Protein AF-A0A7X6UQA3-F1 (afdb_monomer_lite)

Radius of gyration: 13.53 Å; chains: 1; bounding box: 36×27×36 Å

Structure (mmCIF, N/CA/C/O backbone):
data_AF-A0A7X6UQA3-F1
#
_entry.id   AF-A0A7X6UQA3-F1
#
loop_
_atom_site.group_PDB
_atom_site.id
_atom_site.type_symbol
_atom_site.label_atom_id
_atom_site.label_alt_id
_atom_site.label_comp_id
_atom_site.label_asym_id
_atom_site.label_entity_id
_atom_site.label_seq_id
_atom_site.pdbx_PDB_ins_code
_atom_site.Cartn_x
_atom_site.Cartn_y
_atom_site.Cartn_z
_atom_site.occupancy
_atom_site.B_iso_or_equiv
_atom_site.auth_seq_id
_atom_site.auth_comp_id
_atom_site.auth_asym_id
_atom_site.auth_atom_id
_atom_site.pdbx_PDB_model_num
ATOM 1 N N . MET A 1 1 ? -23.527 10.364 -9.878 1.00 31.23 1 MET A N 1
ATOM 2 C CA . MET A 1 1 ? -23.247 11.058 -8.604 1.00 31.23 1 MET A CA 1
ATOM 3 C C . MET A 1 1 ? -21.832 10.685 -8.198 1.00 31.23 1 MET A C 1
ATOM 5 O O . MET A 1 1 ? -21.589 9.523 -7.915 1.00 31.23 1 MET A O 1
ATOM 9 N N . ALA A 1 2 ? -20.885 11.617 -8.313 1.00 31.42 2 ALA A N 1
ATOM 10 C CA . ALA A 1 2 ? -19.504 11.403 -7.888 1.00 31.42 2 ALA A CA 1
ATOM 11 C C . ALA A 1 2 ? -19.447 11.560 -6.363 1.00 31.42 2 ALA A C 1
ATOM 13 O O . ALA A 1 2 ? -19.849 12.603 -5.845 1.00 31.42 2 ALA A O 1
ATOM 14 N N . ASN A 1 3 ? -19.012 10.518 -5.652 1.00 31.47 3 ASN A N 1
ATOM 15 C CA . ASN A 1 3 ? -18.842 10.553 -4.202 1.00 31.47 3 ASN A CA 1
ATOM 16 C C . ASN A 1 3 ? -17.743 11.562 -3.842 1.00 31.47 3 ASN A C 1
ATOM 18 O O . ASN A 1 3 ? -16.555 11.259 -3.915 1.00 31.47 3 ASN A O 1
ATOM 22 N N . LYS A 1 4 ? -18.158 12.775 -3.463 1.00 35.09 4 LYS A N 1
ATOM 23 C CA . LYS A 1 4 ? -17.328 13.730 -2.724 1.00 35.09 4 LYS A CA 1
ATOM 24 C C . LYS A 1 4 ? -16.967 13.092 -1.373 1.00 35.09 4 LYS A C 1
ATOM 26 O O . LYS A 1 4 ? -17.866 12.627 -0.681 1.00 35.09 4 LYS A O 1
ATOM 31 N N . ASN A 1 5 ? -15.679 13.098 -1.026 1.00 38.44 5 ASN A N 1
ATOM 32 C CA . ASN A 1 5 ? -15.075 12.666 0.251 1.00 38.44 5 ASN A CA 1
ATOM 33 C C . ASN A 1 5 ? -14.627 11.200 0.381 1.00 38.44 5 ASN A C 1
ATOM 35 O O . ASN A 1 5 ? -14.473 10.699 1.493 1.00 38.44 5 ASN A O 1
ATOM 39 N N . ALA A 1 6 ? -14.310 10.510 -0.715 1.00 39.41 6 ALA A N 1
ATOM 40 C CA . ALA A 1 6 ? -13.295 9.465 -0.603 1.00 39.41 6 ALA A CA 1
ATOM 41 C C . ALA A 1 6 ? -11.934 10.161 -0.672 1.00 39.41 6 ALA A C 1
ATOM 43 O O . ALA A 1 6 ? -11.419 10.349 -1.768 1.00 39.41 6 ALA A O 1
ATOM 44 N N . GLU A 1 7 ? -11.395 10.595 0.474 1.00 45.22 7 GLU A N 1
ATOM 45 C CA . GLU A 1 7 ? -10.000 11.042 0.541 1.00 45.22 7 GLU A CA 1
ATOM 46 C C . GLU A 1 7 ? -9.137 9.951 -0.101 1.00 45.22 7 GLU A C 1
ATOM 48 O O . GLU A 1 7 ? -9.161 8.776 0.307 1.00 45.22 7 GLU A O 1
ATOM 53 N N . LEU A 1 8 ? -8.556 10.348 -1.232 1.00 48.53 8 LEU A N 1
ATOM 54 C CA . LEU A 1 8 ? -7.555 9.648 -2.018 1.00 48.53 8 LEU A CA 1
ATOM 55 C C . LEU A 1 8 ? -6.275 9.559 -1.156 1.00 48.53 8 LEU A C 1
ATOM 57 O O . LEU A 1 8 ? -6.230 10.149 -0.077 1.00 48.53 8 LEU A O 1
ATOM 61 N N . PRO A 1 9 ? -5.237 8.808 -1.548 1.00 52.94 9 PRO A N 1
ATOM 62 C CA . PRO A 1 9 ? -3.973 8.924 -0.840 1.00 52.94 9 PRO A CA 1
ATOM 63 C C . PRO A 1 9 ? -3.461 10.342 -1.106 1.00 52.94 9 PRO A C 1
ATOM 65 O O . PRO A 1 9 ? -3.298 10.734 -2.262 1.00 52.94 9 PRO A O 1
ATOM 68 N N . ASP A 1 10 ? -3.254 11.132 -0.055 1.00 55.47 10 ASP A N 1
ATOM 69 C CA . ASP A 1 10 ? -2.907 12.547 -0.221 1.00 55.47 10 ASP A CA 1
ATOM 70 C C . ASP A 1 10 ? -1.534 12.739 -0.871 1.00 55.47 10 ASP A C 1
ATOM 72 O O . ASP A 1 10 ? -1.206 13.834 -1.341 1.00 55.47 10 ASP A O 1
ATOM 76 N N . ARG A 1 11 ? -0.694 11.692 -0.887 1.00 58.28 11 ARG A N 1
ATOM 77 C CA . ARG A 1 11 ? 0.648 11.800 -1.443 1.00 58.28 11 ARG A CA 1
ATOM 78 C C . ARG A 1 11 ? 1.293 10.462 -1.788 1.00 58.28 11 ARG A C 1
ATOM 80 O O . ARG A 1 11 ? 1.383 9.556 -0.963 1.00 58.28 11 ARG A O 1
ATOM 87 N N . LEU A 1 12 ? 1.856 10.416 -2.990 1.00 59.28 12 LEU A N 1
ATOM 88 C CA . LEU A 1 12 ? 2.830 9.423 -3.419 1.00 59.28 12 LEU A CA 1
ATOM 89 C C . LEU A 1 12 ? 4.182 10.138 -3.544 1.00 59.28 12 LEU A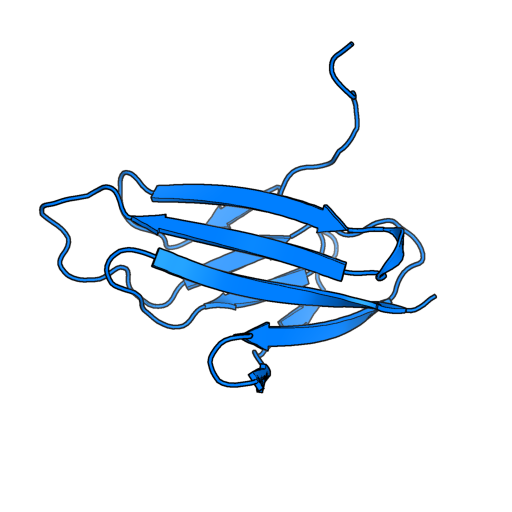 C 1
ATOM 91 O O . LEU A 1 12 ? 4.275 11.173 -4.204 1.00 59.28 12 LEU A O 1
ATOM 95 N N . THR A 1 13 ? 5.214 9.656 -2.851 1.00 57.16 13 THR A N 1
ATOM 96 C CA . THR A 1 13 ? 6.556 10.265 -2.874 1.00 57.16 13 THR A CA 1
ATOM 97 C C . THR A 1 13 ? 7.614 9.227 -3.222 1.00 57.16 13 THR A C 1
ATOM 99 O O . THR A 1 13 ? 7.515 8.082 -2.790 1.00 57.16 13 THR A O 1
ATOM 102 N N . ASN A 1 14 ? 8.652 9.638 -3.959 1.00 52.16 14 ASN A N 1
ATOM 103 C CA . ASN A 1 14 ? 9.730 8.763 -4.446 1.00 52.16 14 ASN A CA 1
ATOM 104 C C . ASN A 1 14 ? 9.257 7.645 -5.392 1.00 52.16 14 ASN A C 1
ATOM 106 O O . ASN A 1 14 ? 9.746 6.523 -5.326 1.00 52.16 14 ASN A O 1
ATOM 110 N N . VAL A 1 15 ? 8.329 7.973 -6.283 1.00 54.41 15 VAL A N 1
ATOM 111 C CA . VAL A 1 15 ? 8.006 7.190 -7.485 1.00 54.41 15 VAL A CA 1
ATOM 112 C C . VAL A 1 15 ? 8.434 8.008 -8.703 1.00 54.41 15 VAL A C 1
ATOM 114 O O . VAL A 1 15 ? 8.445 9.242 -8.643 1.00 54.41 15 VAL A O 1
ATOM 117 N N . SER A 1 16 ? 8.902 7.346 -9.750 1.00 48.66 16 SER A N 1
ATOM 118 C CA . SER A 1 16 ? 9.548 7.961 -10.903 1.00 48.66 16 SER A CA 1
ATOM 119 C C . SER A 1 16 ? 8.727 7.758 -12.181 1.00 48.66 16 SER A C 1
ATOM 121 O O . SER A 1 16 ? 8.886 6.736 -12.837 1.00 48.66 16 SER A O 1
ATOM 123 N N . GLY A 1 17 ? 7.970 8.772 -12.612 1.00 61.50 17 GLY A N 1
ATOM 124 C CA . GLY A 1 17 ? 7.429 8.835 -13.977 1.00 61.50 17 GLY A CA 1
ATOM 125 C C . GLY A 1 17 ? 5.901 8.773 -14.096 1.00 61.50 17 GLY A C 1
ATOM 126 O O . GLY A 1 17 ? 5.189 9.534 -13.438 1.00 61.50 17 GLY A O 1
ATOM 127 N N . GLU A 1 18 ? 5.428 7.956 -15.048 1.00 65.88 18 GLU A N 1
ATOM 128 C CA . GLU A 1 18 ? 4.016 7.732 -15.401 1.00 65.88 18 GLU A CA 1
ATOM 129 C C . GLU A 1 18 ? 3.430 6.553 -14.602 1.00 65.88 18 GLU A C 1
ATOM 131 O O . GLU A 1 18 ? 3.074 5.511 -15.156 1.00 65.88 18 GLU A O 1
ATOM 136 N N . GLU A 1 19 ? 3.350 6.683 -13.278 1.00 68.62 19 GLU A N 1
ATOM 137 C CA . GLU A 1 19 ? 2.697 5.675 -12.441 1.00 68.62 19 GLU A CA 1
ATOM 138 C C . GLU A 1 19 ? 1.236 6.013 -12.134 1.00 68.62 19 GLU A C 1
ATOM 140 O O . GLU A 1 19 ? 0.871 7.156 -11.845 1.00 68.62 19 GLU A O 1
ATOM 145 N N . GLU A 1 20 ? 0.387 4.985 -12.138 1.00 74.50 20 GLU A N 1
ATOM 146 C CA . GLU A 1 20 ? -0.993 5.076 -11.674 1.00 74.50 20 GLU A CA 1
ATOM 147 C C . GLU A 1 20 ? -1.158 4.350 -10.343 1.00 74.50 20 GLU A C 1
ATOM 149 O O . GLU A 1 20 ? -0.784 3.189 -10.166 1.00 74.50 20 GLU A O 1
ATOM 154 N N . LEU A 1 21 ? -1.788 5.054 -9.408 1.00 73.56 21 LEU A N 1
ATOM 155 C CA . LEU A 1 21 ? -2.164 4.540 -8.105 1.00 73.56 21 LEU A CA 1
ATOM 156 C C . LEU A 1 21 ? -3.686 4.452 -8.032 1.00 73.56 21 LEU A C 1
ATOM 158 O O . LEU A 1 21 ? -4.375 5.471 -7.970 1.00 73.56 21 LEU A O 1
ATOM 162 N N . THR A 1 22 ? -4.214 3.232 -7.990 1.00 79.06 22 THR A N 1
ATOM 163 C CA . THR A 1 22 ? -5.652 3.001 -7.831 1.00 79.06 22 THR A CA 1
ATOM 164 C C . THR A 1 22 ? -5.959 2.499 -6.426 1.00 79.06 22 THR A C 1
ATOM 166 O O . THR A 1 22 ? -5.484 1.444 -6.006 1.00 79.06 22 THR A O 1
ATOM 169 N N . LEU A 1 23 ? -6.815 3.227 -5.705 1.00 77.06 23 LEU A N 1
ATOM 170 C CA . LEU A 1 23 ? -7.337 2.803 -4.408 1.00 77.06 23 LEU A CA 1
ATOM 171 C C . LEU A 1 23 ? -8.727 2.189 -4.540 1.00 77.06 23 LEU A C 1
ATOM 173 O O . LEU A 1 23 ? -9.663 2.821 -5.032 1.00 77.06 23 LEU A O 1
ATOM 177 N N . ARG A 1 24 ? -8.900 0.992 -3.983 1.00 84.50 24 ARG A N 1
ATOM 178 C CA . ARG A 1 24 ? -10.197 0.325 -3.875 1.00 84.50 24 ARG A CA 1
ATOM 179 C C . ARG A 1 24 ? -10.537 0.057 -2.418 1.00 84.50 24 ARG A C 1
ATOM 181 O O . ARG A 1 24 ? -10.035 -0.883 -1.807 1.00 84.50 24 ARG A O 1
ATOM 188 N N . LYS A 1 25 ? -11.436 0.870 -1.860 1.00 81.81 25 LYS A N 1
ATOM 189 C CA . LYS A 1 25 ? -11.978 0.658 -0.511 1.00 81.81 25 LYS A CA 1
ATOM 190 C C . LYS A 1 25 ? -12.962 -0.519 -0.527 1.00 81.81 25 LYS A C 1
ATOM 192 O O . LYS A 1 25 ? -13.799 -0.622 -1.421 1.00 81.81 25 LYS A O 1
ATOM 197 N N . GLN A 1 26 ? -12.864 -1.393 0.471 1.00 85.94 26 GLN A N 1
ATOM 198 C CA . GLN A 1 26 ? -13.766 -2.520 0.720 1.00 85.94 26 GLN A CA 1
ATOM 199 C C . GLN A 1 26 ? -14.247 -2.463 2.183 1.00 85.94 26 GLN A C 1
ATOM 201 O O . GLN A 1 26 ? -13.751 -3.214 3.027 1.00 85.94 26 GLN A O 1
ATOM 206 N N . PRO A 1 27 ? -15.185 -1.547 2.509 1.00 79.56 27 PRO A N 1
ATOM 207 C CA . PRO A 1 27 ? -15.588 -1.265 3.890 1.00 79.56 27 PRO A CA 1
ATOM 208 C C . PRO A 1 27 ? -16.154 -2.482 4.628 1.00 79.56 27 PRO A C 1
ATOM 210 O O . PRO A 1 27 ? -15.822 -2.683 5.792 1.00 79.56 27 PRO A O 1
ATOM 213 N N . ASP A 1 28 ? -16.916 -3.333 3.934 1.00 86.12 28 ASP A N 1
ATOM 214 C CA . ASP A 1 28 ? -17.500 -4.565 4.494 1.00 86.12 28 ASP A CA 1
ATOM 215 C C . ASP A 1 28 ? -16.438 -5.559 4.988 1.00 86.12 28 ASP A C 1
ATOM 217 O O . ASP A 1 28 ? -16.695 -6.384 5.860 1.00 86.12 28 ASP A O 1
ATOM 221 N N . PHE A 1 29 ? -15.221 -5.453 4.450 1.00 86.94 29 PHE A N 1
ATOM 222 C CA . PHE A 1 29 ? -14.066 -6.274 4.808 1.00 86.94 29 PHE A CA 1
ATOM 223 C C . PHE A 1 29 ? -13.036 -5.507 5.644 1.00 86.94 29 PHE A C 1
ATOM 225 O O . PHE A 1 29 ? -11.946 -6.024 5.876 1.00 86.94 29 PHE A O 1
ATOM 232 N N . LYS A 1 30 ? -13.355 -4.269 6.054 1.00 88.88 30 LYS A N 1
ATOM 233 C CA . LYS A 1 30 ? -12.457 -3.350 6.770 1.00 88.88 30 LYS A CA 1
ATOM 234 C C . LYS A 1 30 ? -11.061 -3.271 6.149 1.00 88.88 30 LYS A C 1
ATOM 236 O O . LYS A 1 30 ? -10.046 -3.322 6.844 1.00 88.88 30 LYS A O 1
ATOM 241 N N . ARG A 1 31 ? -11.013 -3.195 4.817 1.00 90.19 31 ARG A N 1
ATOM 242 C CA . ARG A 1 31 ? -9.748 -3.145 4.085 1.00 90.19 31 ARG A CA 1
ATOM 243 C C . ARG A 1 31 ? -9.789 -2.243 2.866 1.00 90.19 31 ARG A C 1
ATOM 245 O O . ARG A 1 31 ? -10.849 -1.932 2.320 1.00 90.19 31 ARG A O 1
ATOM 252 N N . MET A 1 32 ? -8.611 -1.853 2.411 1.00 88.44 32 MET A N 1
ATOM 253 C CA . MET A 1 32 ? -8.383 -1.126 1.172 1.00 88.44 32 MET A CA 1
ATOM 254 C C . MET A 1 32 ? -7.316 -1.848 0.370 1.00 88.44 32 MET A C 1
ATOM 256 O O . MET A 1 32 ? -6.327 -2.313 0.928 1.00 88.44 32 MET A O 1
ATOM 260 N N . MET A 1 33 ? -7.527 -1.929 -0.936 1.00 90.19 33 MET A N 1
ATOM 261 C CA . MET A 1 33 ? -6.540 -2.432 -1.878 1.00 90.19 33 MET A CA 1
ATOM 262 C C . MET A 1 33 ? -5.904 -1.240 -2.583 1.00 90.19 33 MET A C 1
ATOM 264 O O . MET A 1 33 ? -6.606 -0.348 -3.061 1.00 90.19 33 MET A O 1
ATOM 268 N N . VAL A 1 34 ? -4.584 -1.234 -2.621 1.00 88.62 34 VAL A N 1
ATOM 269 C CA . VAL A 1 34 ? -3.750 -0.257 -3.302 1.00 88.62 34 VAL A CA 1
ATOM 270 C C . VAL A 1 34 ? -3.149 -0.970 -4.501 1.00 88.62 34 VAL A C 1
ATOM 272 O O . VAL A 1 34 ? -2.378 -1.907 -4.325 1.00 88.62 34 VAL A O 1
ATOM 275 N N . HIS A 1 35 ? -3.525 -0.564 -5.707 1.00 88.88 35 HIS A N 1
ATOM 276 C CA . HIS A 1 35 ? -2.924 -1.050 -6.944 1.00 88.88 35 HIS A CA 1
ATOM 277 C C . HIS A 1 35 ? -1.910 -0.026 -7.441 1.00 88.88 35 HIS A C 1
ATOM 279 O O . HIS A 1 35 ? -2.229 1.160 -7.532 1.00 88.88 35 HIS A O 1
ATOM 285 N N . LEU A 1 36 ? -0.716 -0.506 -7.769 1.00 87.88 36 LEU A N 1
ATOM 286 C CA . LEU A 1 36 ? 0.406 0.273 -8.274 1.00 87.88 36 LEU A CA 1
ATOM 287 C C . LEU A 1 36 ? 0.685 -0.188 -9.694 1.00 87.88 36 LEU A C 1
ATOM 289 O O . LEU A 1 36 ? 0.967 -1.365 -9.895 1.00 87.88 36 LEU A O 1
ATOM 293 N N . LEU A 1 37 ? 0.576 0.706 -10.667 1.00 87.75 37 LEU A N 1
ATOM 294 C CA . LEU A 1 37 ? 0.838 0.422 -12.073 1.00 87.75 37 LEU A CA 1
ATOM 295 C C . LEU A 1 37 ? 1.962 1.328 -12.561 1.00 87.75 37 LEU A C 1
ATOM 297 O O . LEU A 1 37 ? 1.904 2.538 -12.367 1.00 87.75 37 LEU A O 1
ATOM 301 N N . ASN A 1 38 ? 2.966 0.735 -13.197 1.00 86.25 38 ASN A N 1
ATOM 30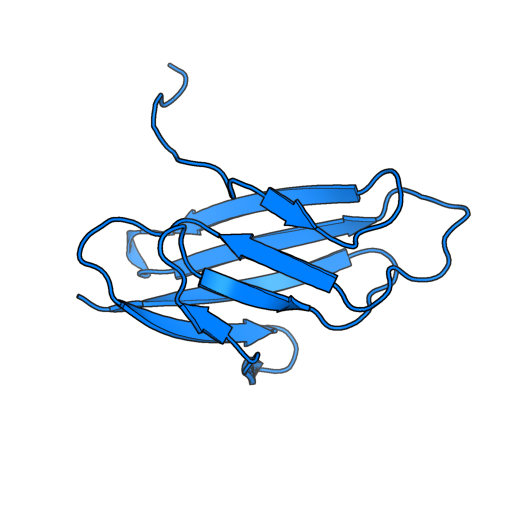2 C CA . ASN A 1 38 ? 4.017 1.453 -13.902 1.00 86.25 38 ASN A CA 1
ATOM 303 C C . ASN A 1 38 ? 3.708 1.428 -15.401 1.00 86.25 38 ASN A C 1
ATOM 305 O O . ASN A 1 38 ? 3.747 0.357 -16.014 1.00 86.25 38 ASN A O 1
ATOM 309 N N . TYR A 1 39 ? 3.405 2.587 -15.988 1.00 85.25 39 TYR A N 1
ATOM 310 C CA . TYR A 1 39 ? 3.230 2.711 -17.436 1.00 85.25 39 TYR A CA 1
ATOM 311 C C . TYR A 1 39 ? 4.494 3.180 -18.159 1.00 85.25 39 TYR A C 1
ATOM 313 O O . TYR A 1 39 ? 4.510 3.186 -19.392 1.00 85.25 39 TYR A O 1
ATOM 321 N N . ASP A 1 40 ? 5.566 3.523 -17.436 1.00 84.06 40 ASP A N 1
ATOM 322 C CA . ASP A 1 40 ? 6.819 3.915 -18.069 1.00 84.06 40 ASP A CA 1
ATOM 323 C C . ASP A 1 40 ? 7.517 2.689 -18.670 1.00 84.06 40 ASP A C 1
ATOM 325 O O . ASP A 1 40 ? 8.226 1.930 -18.008 1.00 84.06 40 ASP A O 1
ATOM 329 N N . VAL A 1 41 ? 7.339 2.527 -19.981 1.00 80.19 41 VAL A N 1
ATOM 330 C CA . VAL A 1 41 ? 7.948 1.458 -20.784 1.00 80.19 41 VAL A CA 1
ATOM 331 C C . VAL A 1 41 ? 9.478 1.525 -20.835 1.00 80.19 41 VAL A C 1
ATOM 333 O O . VAL A 1 41 ? 10.119 0.547 -21.224 1.00 80.19 41 VAL A O 1
ATOM 336 N N . ASN A 1 42 ? 10.081 2.661 -20.470 1.00 85.62 42 ASN A N 1
ATOM 337 C CA . ASN A 1 42 ? 11.534 2.827 -20.414 1.00 85.62 42 ASN A CA 1
ATOM 338 C C . ASN A 1 42 ? 12.097 2.461 -19.038 1.00 85.62 42 ASN A C 1
ATOM 340 O O . ASN A 1 42 ? 13.293 2.174 -18.912 1.00 85.62 42 ASN A O 1
ATOM 344 N N . LEU A 1 43 ? 11.248 2.449 -18.011 1.00 82.19 43 LEU A N 1
ATOM 345 C CA . LEU A 1 43 ? 11.620 2.091 -16.659 1.00 82.19 43 LEU A CA 1
ATOM 346 C C . LEU A 1 43 ? 11.429 0.589 -16.455 1.00 82.19 43 LEU A C 1
ATOM 348 O O . LEU A 1 43 ? 10.319 0.088 -16.311 1.00 82.19 43 LEU A O 1
ATOM 352 N N . LYS A 1 44 ? 12.543 -0.149 -16.393 1.00 86.00 44 LYS A N 1
ATOM 353 C CA . LYS A 1 44 ? 12.509 -1.602 -16.146 1.00 86.00 44 LYS A CA 1
ATOM 354 C C . LYS A 1 44 ? 11.864 -1.965 -14.807 1.00 86.00 44 LYS A C 1
ATOM 356 O O . LYS A 1 44 ? 11.311 -3.049 -14.677 1.00 86.00 44 LYS A O 1
ATOM 361 N N . GLN A 1 45 ? 12.019 -1.100 -13.808 1.00 88.50 45 GLN A N 1
ATOM 362 C CA . GLN A 1 45 ? 11.552 -1.333 -12.451 1.00 88.50 45 GLN A CA 1
ATOM 363 C C . GLN A 1 45 ? 11.382 -0.002 -11.720 1.00 88.50 45 GLN A C 1
ATOM 365 O O . GLN A 1 45 ? 12.305 0.815 -11.695 1.00 88.50 45 GLN A O 1
ATOM 370 N N . VAL A 1 46 ? 10.235 0.168 -11.070 1.00 86.44 46 VAL A N 1
ATOM 371 C CA . VAL A 1 46 ? 10.001 1.225 -10.090 1.00 86.44 46 VAL A CA 1
ATOM 372 C C . VAL A 1 46 ? 10.770 0.874 -8.814 1.00 86.44 46 VAL A C 1
ATOM 374 O O . VAL A 1 46 ? 10.608 -0.235 -8.289 1.00 86.44 46 VAL A O 1
ATOM 377 N N . PRO A 1 47 ? 11.631 1.770 -8.303 1.00 87.44 47 PRO A N 1
ATOM 378 C CA . PRO A 1 47 ? 12.363 1.524 -7.069 1.00 87.44 47 PRO A CA 1
ATOM 379 C C . PRO A 1 47 ? 11.426 1.473 -5.853 1.00 87.44 47 PRO A C 1
ATOM 381 O O . PRO A 1 47 ? 10.276 1.905 -5.898 1.00 87.44 47 PRO A O 1
ATOM 384 N N . ALA A 1 48 ? 11.941 0.971 -4.728 1.00 86.25 48 ALA A N 1
ATOM 385 C CA . ALA A 1 48 ? 11.242 1.073 -3.450 1.00 86.25 48 ALA A CA 1
ATOM 386 C C . ALA A 1 48 ? 10.922 2.546 -3.129 1.00 86.25 48 ALA A C 1
ATOM 388 O O . ALA A 1 48 ? 11.802 3.407 -3.208 1.00 86.25 48 ALA A O 1
ATOM 389 N N . GLY A 1 49 ? 9.678 2.815 -2.736 1.00 83.12 49 GLY A N 1
ATOM 390 C CA . GLY A 1 49 ? 9.173 4.159 -2.451 1.00 83.12 49 GLY A CA 1
ATOM 391 C C . GLY A 1 49 ? 8.262 4.186 -1.227 1.00 83.12 49 GLY A C 1
ATOM 392 O O . GLY A 1 49 ? 7.971 3.143 -0.641 1.00 83.12 49 GLY A O 1
ATOM 393 N N . THR A 1 50 ? 7.799 5.376 -0.843 1.00 84.56 50 THR A N 1
ATOM 394 C CA . THR A 1 50 ? 6.876 5.542 0.290 1.00 84.56 50 THR A CA 1
ATOM 395 C C . THR A 1 50 ? 5.542 6.084 -0.196 1.00 84.56 50 THR A C 1
ATOM 397 O O . THR A 1 50 ? 5.485 7.124 -0.861 1.00 84.56 50 THR A O 1
ATOM 400 N N . ILE A 1 51 ? 4.464 5.403 0.184 1.00 82.00 51 ILE A N 1
ATOM 401 C CA . ILE A 1 51 ? 3.092 5.852 -0.070 1.00 82.00 51 ILE A CA 1
ATOM 402 C C . ILE A 1 51 ? 2.464 6.321 1.231 1.00 82.00 51 ILE A C 1
ATOM 404 O O . ILE A 1 51 ? 2.643 5.673 2.261 1.00 82.00 51 ILE A O 1
ATOM 408 N N . THR A 1 52 ? 1.708 7.413 1.183 1.00 82.88 52 THR A N 1
ATOM 409 C CA . THR A 1 52 ? 0.874 7.848 2.303 1.00 82.88 52 THR A CA 1
ATOM 410 C C . THR A 1 52 ? -0.584 7.615 1.940 1.00 82.88 52 THR A C 1
ATOM 412 O O . THR A 1 52 ? -1.067 8.149 0.942 1.00 82.88 52 THR A O 1
ATOM 415 N N . VAL A 1 53 ? -1.290 6.807 2.730 1.00 78.50 53 VAL A N 1
ATOM 416 C CA . VAL A 1 53 ? -2.702 6.481 2.504 1.00 78.50 53 VAL A CA 1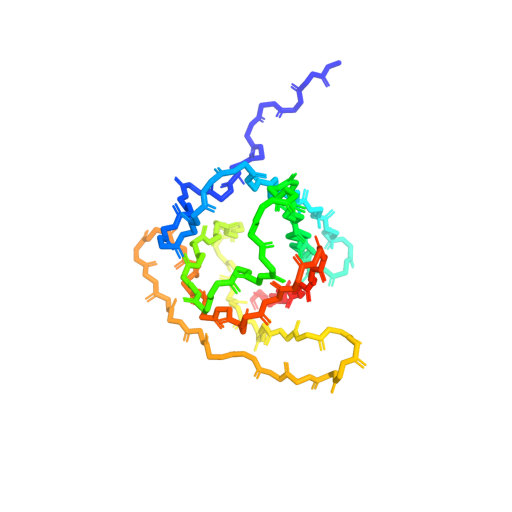
ATOM 417 C C . VAL A 1 53 ? -3.551 6.983 3.668 1.00 78.50 53 VAL A C 1
ATOM 419 O O . VAL A 1 53 ? -3.287 6.669 4.830 1.00 78.50 53 VAL A O 1
ATOM 422 N N . ASN A 1 54 ? -4.618 7.714 3.353 1.00 77.62 54 ASN A N 1
ATOM 423 C CA . ASN A 1 54 ? -5.605 8.124 4.346 1.00 77.62 54 ASN A CA 1
ATOM 424 C C . ASN A 1 54 ? -6.586 6.971 4.585 1.00 77.62 54 ASN A C 1
ATOM 426 O O . ASN A 1 54 ? -7.089 6.344 3.645 1.00 77.62 54 ASN A O 1
ATOM 430 N N . PHE A 1 55 ? -6.898 6.700 5.848 1.00 72.00 55 PHE A N 1
ATOM 431 C CA . PHE A 1 55 ? -7.916 5.733 6.256 1.00 72.00 55 PHE A CA 1
ATOM 432 C C . PHE A 1 55 ? -8.971 6.435 7.123 1.00 72.00 55 PHE A C 1
ATOM 434 O O . PHE A 1 55 ? -8.696 7.508 7.656 1.00 72.00 55 PHE A O 1
ATOM 441 N N . PRO A 1 56 ? -10.197 5.890 7.231 1.00 70.06 56 PRO A N 1
ATOM 442 C CA . PRO A 1 56 ? -11.283 6.607 7.890 1.00 70.06 56 PRO A CA 1
ATOM 443 C C . PRO A 1 56 ? -10.964 6.886 9.366 1.00 70.06 56 PRO A C 1
ATOM 445 O O . PRO A 1 56 ? -10.470 5.996 10.066 1.00 70.06 56 PRO A O 1
ATOM 448 N N . GLU A 1 57 ? -11.283 8.096 9.834 1.00 71.38 57 GLU A N 1
ATOM 449 C CA . GLU A 1 57 ? -11.055 8.516 11.222 1.00 71.38 57 GLU A CA 1
ATOM 450 C C . GLU A 1 57 ? -11.633 7.517 12.236 1.00 71.38 57 GLU A C 1
ATOM 452 O O . GLU A 1 57 ? -12.663 6.877 12.005 1.00 71.38 57 GLU A O 1
ATOM 457 N N . GLY A 1 58 ? -10.947 7.373 13.370 1.00 73.56 58 GLY A N 1
ATOM 458 C CA . GLY A 1 58 ? -11.339 6.459 14.445 1.00 73.56 58 GLY A CA 1
ATOM 459 C C . GLY A 1 58 ? -10.991 4.988 14.205 1.00 73.56 58 GLY A C 1
ATOM 460 O O . GLY A 1 58 ? -11.179 4.189 15.113 1.00 73.56 58 GLY A O 1
ATOM 461 N N . ASN A 1 59 ? -10.455 4.624 13.036 1.00 78.50 59 ASN A N 1
ATOM 462 C CA . ASN A 1 59 ? -9.916 3.285 12.808 1.00 78.50 59 ASN A CA 1
ATOM 463 C C . ASN A 1 59 ? -8.424 3.234 13.153 1.00 78.50 59 ASN A C 1
ATOM 465 O O . ASN A 1 59 ? -7.715 4.235 13.073 1.00 78.50 59 ASN A O 1
ATOM 469 N N . LYS A 1 60 ? -7.930 2.049 13.502 1.00 82.31 60 LYS A N 1
ATOM 470 C CA . LYS A 1 60 ? -6.502 1.753 13.636 1.00 82.31 60 LYS A CA 1
ATOM 471 C C . LYS A 1 60 ? -6.083 0.794 12.542 1.00 82.31 60 LYS A C 1
ATOM 473 O O . LYS A 1 60 ? -6.812 -0.137 12.211 1.00 82.31 60 LYS A O 1
ATOM 478 N N . VAL A 1 61 ? -4.897 1.004 11.986 1.00 85.94 61 VAL A N 1
ATOM 479 C CA . VAL A 1 61 ? -4.320 0.046 11.043 1.00 85.94 61 VAL A CA 1
ATOM 480 C C . VAL A 1 61 ? -4.009 -1.234 11.803 1.00 85.94 61 VAL A C 1
ATOM 482 O O . VAL A 1 61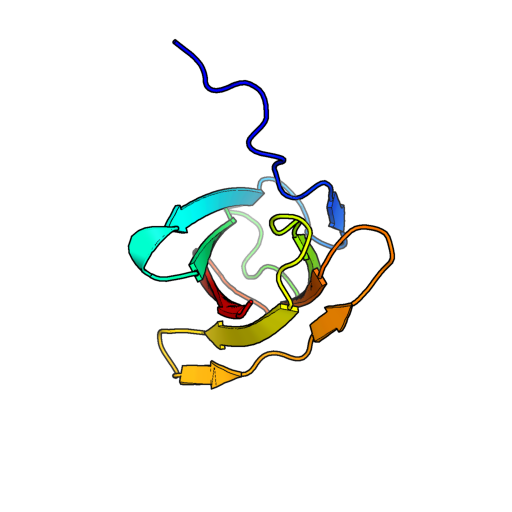 ? -3.268 -1.211 12.782 1.00 85.94 61 VAL A O 1
ATOM 485 N N . LYS A 1 62 ? -4.561 -2.345 11.322 1.00 89.44 62 LYS A N 1
ATOM 486 C CA . LYS A 1 62 ? -4.282 -3.678 11.847 1.00 89.44 62 LYS A CA 1
ATOM 487 C C . LYS A 1 62 ? -3.011 -4.246 11.223 1.00 89.44 62 LYS A C 1
ATOM 489 O O . LYS A 1 62 ? -2.142 -4.732 11.934 1.00 89.44 62 LYS A O 1
ATOM 494 N N . ARG A 1 63 ? -2.922 -4.195 9.890 1.00 91.38 63 ARG A N 1
ATOM 495 C CA . ARG A 1 63 ? -1.744 -4.608 9.114 1.00 91.38 63 ARG A CA 1
ATOM 496 C C . ARG A 1 63 ? -1.792 -4.050 7.695 1.00 91.38 63 ARG A C 1
ATOM 498 O O . ARG A 1 63 ? -2.870 -3.782 7.163 1.00 91.38 63 ARG A O 1
ATOM 505 N N . ALA A 1 64 ? -0.625 -3.951 7.074 1.00 92.06 64 ALA A N 1
ATOM 506 C CA . ALA A 1 64 ? -0.466 -3.765 5.639 1.00 92.06 64 ALA A CA 1
ATOM 507 C C . ALA A 1 64 ? 0.348 -4.936 5.082 1.00 92.06 64 ALA A C 1
ATOM 509 O O . ALA A 1 64 ? 1.335 -5.323 5.704 1.00 92.06 64 ALA A O 1
ATOM 510 N N . TYR A 1 65 ? -0.050 -5.514 3.951 1.00 94.75 65 TYR A N 1
ATOM 511 C CA . TYR A 1 65 ? 0.611 -6.703 3.405 1.00 94.75 65 TYR A CA 1
ATOM 512 C C . TYR A 1 65 ? 0.496 -6.812 1.885 1.00 94.75 65 TYR A C 1
ATOM 514 O O . TYR A 1 65 ? -0.443 -6.292 1.277 1.00 94.75 65 TYR A O 1
ATOM 522 N N . TYR A 1 66 ? 1.441 -7.535 1.287 1.00 95.00 66 TYR A N 1
ATOM 523 C CA . TYR A 1 66 ? 1.358 -7.988 -0.097 1.00 95.00 66 TYR A CA 1
ATOM 524 C C . TYR A 1 66 ? 0.515 -9.269 -0.158 1.00 95.00 66 TYR A C 1
ATOM 526 O O . TYR A 1 66 ? 0.867 -10.253 0.491 1.00 95.00 66 TYR A O 1
ATOM 534 N N . PRO A 1 67 ? -0.614 -9.287 -0.880 1.00 94.19 67 PRO A N 1
ATOM 535 C CA . PRO A 1 67 ? -1.553 -10.408 -0.867 1.00 94.19 67 PRO A CA 1
ATOM 536 C C . PRO A 1 67 ? -1.100 -11.608 -1.713 1.00 94.19 67 PRO A C 1
ATOM 538 O O . PRO A 1 67 ? -1.652 -12.692 -1.558 1.00 94.19 67 PRO A O 1
ATOM 541 N N . ASP A 1 68 ? -0.129 -11.429 -2.608 1.00 93.56 68 ASP A N 1
ATOM 542 C CA . ASP A 1 68 ? 0.493 -12.500 -3.396 1.00 93.56 68 ASP A CA 1
ATOM 543 C C . ASP A 1 68 ? 1.438 -13.367 -2.547 1.00 93.56 68 ASP A C 1
ATOM 545 O O . ASP A 1 68 ? 1.504 -14.579 -2.749 1.00 93.56 68 ASP A O 1
ATOM 549 N N . THR A 1 69 ? 2.137 -12.762 -1.582 1.00 93.94 69 THR A N 1
ATOM 550 C CA . THR A 1 69 ? 3.097 -13.447 -0.700 1.00 93.94 69 THR A CA 1
ATOM 551 C C . THR A 1 69 ? 2.677 -13.494 0.771 1.00 93.94 69 THR A C 1
ATOM 553 O O . THR A 1 69 ? 3.437 -14.002 1.594 1.00 93.94 69 THR A O 1
ATOM 556 N N . ASP A 1 70 ? 1.516 -12.930 1.118 1.00 94.19 70 ASP A N 1
ATOM 557 C CA . ASP A 1 70 ? 1.037 -12.700 2.496 1.00 94.19 70 ASP A CA 1
ATOM 558 C C . ASP A 1 70 ? 2.113 -12.075 3.405 1.00 94.19 70 ASP A C 1
ATOM 560 O O . ASP A 1 70 ? 2.261 -12.396 4.582 1.00 94.19 70 ASP A O 1
ATOM 564 N N . THR A 1 71 ? 2.941 -11.202 2.827 1.00 93.94 71 THR A N 1
ATOM 565 C CA . THR A 1 71 ? 4.083 -10.605 3.524 1.00 93.94 71 THR A CA 1
ATOM 566 C C . THR A 1 71 ? 3.705 -9.244 4.071 1.00 93.94 71 THR A C 1
ATOM 568 O O . THR A 1 71 ? 3.346 -8.348 3.307 1.00 93.94 71 THR A O 1
ATOM 571 N N . GLU A 1 72 ? 3.827 -9.075 5.386 1.00 93.81 72 GLU A N 1
ATOM 572 C CA . GLU A 1 72 ? 3.588 -7.789 6.032 1.00 93.81 72 GLU A CA 1
ATOM 573 C C . GLU A 1 72 ? 4.623 -6.738 5.631 1.00 93.81 72 GLU A C 1
ATOM 575 O O . GLU A 1 72 ? 5.814 -7.007 5.449 1.00 93.81 72 GLU A O 1
ATOM 580 N N . VAL A 1 73 ? 4.141 -5.507 5.516 1.00 90.69 73 VAL A N 1
ATOM 581 C CA . VAL A 1 73 ? 4.926 -4.347 5.118 1.00 90.69 73 VAL A CA 1
ATOM 582 C C . VAL A 1 73 ? 5.122 -3.445 6.317 1.00 90.69 73 VAL A C 1
ATOM 584 O O . VAL A 1 73 ? 4.229 -3.272 7.143 1.00 90.69 73 VAL A O 1
ATOM 587 N N . LYS A 1 74 ? 6.307 -2.840 6.413 1.00 84.69 74 LYS A N 1
ATOM 588 C CA . LYS A 1 74 ? 6.570 -1.844 7.447 1.00 84.69 74 LYS A CA 1
ATOM 589 C C . LYS A 1 74 ? 5.704 -0.615 7.211 1.00 84.69 74 LYS A C 1
ATOM 591 O O . LYS A 1 74 ? 5.705 -0.050 6.116 1.00 84.69 74 LYS A O 1
ATOM 596 N N . THR A 1 75 ? 5.032 -0.192 8.273 1.00 85.19 75 THR A N 1
ATOM 597 C CA . THR A 1 75 ? 4.170 0.984 8.265 1.00 85.19 75 THR A CA 1
ATOM 598 C C . THR A 1 75 ? 4.518 1.931 9.400 1.00 85.19 75 THR A C 1
ATOM 600 O O . THR A 1 75 ? 4.785 1.479 10.514 1.00 85.19 75 THR A O 1
ATOM 603 N N . SER A 1 76 ? 4.439 3.232 9.149 1.00 84.12 76 SER A N 1
ATOM 604 C CA . SER A 1 76 ? 4.468 4.277 10.174 1.00 84.12 76 SER A CA 1
ATOM 605 C C . SER A 1 76 ? 3.157 5.053 10.147 1.00 84.12 76 SER A C 1
ATOM 607 O O . SER A 1 76 ? 2.639 5.386 9.086 1.00 84.12 76 SER A O 1
ATOM 609 N N . VAL A 1 77 ? 2.594 5.338 11.319 1.00 78.38 77 VAL A N 1
ATOM 610 C CA . VAL A 1 77 ? 1.458 6.262 11.423 1.00 78.38 77 VAL A CA 1
ATOM 611 C C . VAL A 1 77 ? 2.013 7.680 11.486 1.00 78.38 77 VAL A C 1
ATOM 613 O O . VAL A 1 77 ? 2.926 7.955 12.262 1.00 78.38 77 VAL A O 1
ATOM 616 N N . SER A 1 78 ? 1.456 8.566 10.671 1.00 71.12 78 SER A N 1
ATOM 617 C CA . SER A 1 78 ? 1.727 10.002 10.664 1.00 71.12 78 SER A CA 1
ATOM 618 C C . SER A 1 78 ? 0.430 10.771 10.915 1.00 71.12 78 SER A C 1
ATOM 620 O O . SER A 1 78 ? -0.662 10.219 10.765 1.00 71.12 78 SER A O 1
ATOM 622 N N . ASP A 1 79 ? 0.533 12.069 11.198 1.00 67.75 79 ASP A N 1
ATOM 623 C CA . ASP A 1 79 ? -0.630 12.961 11.340 1.00 67.75 79 ASP A CA 1
ATOM 624 C C . ASP A 1 79 ? -1.503 13.029 10.069 1.00 67.75 79 ASP A C 1
ATOM 626 O O . ASP A 1 79 ? -2.619 13.536 10.109 1.00 67.75 79 ASP A O 1
ATOM 630 N N . LYS A 1 80 ? -0.994 12.535 8.931 1.00 66.50 80 LYS A N 1
ATOM 631 C CA . LYS A 1 80 ? -1.650 12.559 7.617 1.00 66.50 80 LYS A CA 1
ATOM 632 C C . LYS A 1 80 ? -2.155 11.191 7.157 1.00 66.50 80 LYS A C 1
ATOM 634 O O . LYS A 1 80 ? -2.640 11.084 6.044 1.00 66.50 80 LYS A O 1
ATOM 639 N N . GLY A 1 81 ? -2.009 10.139 7.965 1.00 77.25 81 GLY A N 1
ATOM 640 C CA . GLY A 1 81 ? -2.394 8.775 7.593 1.00 77.25 81 GLY A CA 1
ATOM 641 C C . GLY A 1 81 ? -1.265 7.765 7.766 1.00 77.25 81 GLY A C 1
ATOM 642 O O . GLY A 1 81 ? -0.324 7.984 8.532 1.00 77.25 81 GLY A O 1
ATOM 643 N N . ILE A 1 82 ? -1.365 6.634 7.065 1.00 83.44 82 ILE A N 1
ATOM 644 C CA . ILE A 1 82 ? -0.363 5.567 7.125 1.00 83.44 82 ILE A CA 1
ATOM 645 C C . ILE A 1 82 ? 0.682 5.750 6.028 1.00 83.44 82 ILE A C 1
ATOM 647 O O . ILE A 1 82 ? 0.351 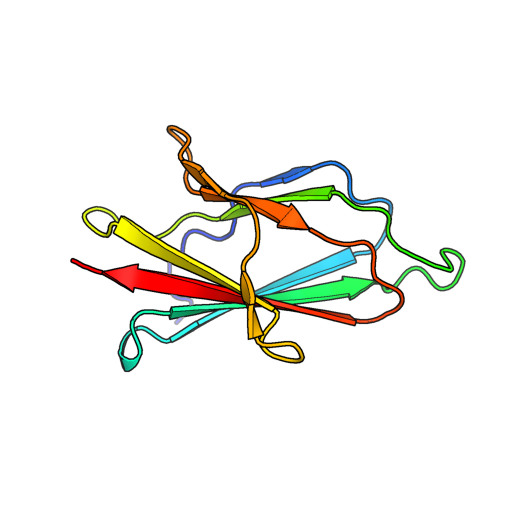5.809 4.847 1.00 83.44 82 ILE A O 1
ATOM 651 N N . GLU A 1 83 ? 1.947 5.813 6.417 1.00 87.81 83 GLU A N 1
ATOM 652 C CA . GLU A 1 83 ? 3.083 5.698 5.515 1.00 87.81 83 GLU A CA 1
ATOM 653 C C . GLU A 1 83 ? 3.477 4.231 5.372 1.00 87.81 83 GLU A C 1
ATOM 655 O O . GLU A 1 83 ? 3.621 3.510 6.361 1.00 87.81 83 GLU A O 1
ATOM 660 N N . ILE A 1 84 ? 3.648 3.780 4.134 1.00 87.94 84 ILE A N 1
ATOM 661 C CA . ILE A 1 84 ? 3.945 2.388 3.805 1.00 87.94 84 ILE A CA 1
ATOM 662 C C . ILE A 1 84 ? 5.148 2.363 2.870 1.00 87.94 84 ILE A C 1
ATOM 664 O O . ILE A 1 84 ? 5.167 3.062 1.855 1.00 87.94 84 ILE A O 1
ATOM 668 N N . ILE A 1 85 ? 6.145 1.545 3.213 1.00 88.00 85 ILE A N 1
ATOM 669 C CA . ILE A 1 85 ? 7.356 1.372 2.406 1.00 88.00 85 ILE A CA 1
ATOM 670 C C . ILE A 1 85 ? 7.119 0.260 1.385 1.00 88.00 85 ILE A C 1
ATOM 672 O O . ILE A 1 85 ? 7.059 -0.918 1.736 1.00 88.00 85 ILE A O 1
ATOM 676 N N . MET A 1 86 ? 7.009 0.628 0.115 1.00 87.50 86 MET A N 1
ATOM 677 C CA . MET A 1 86 ? 6.826 -0.320 -0.977 1.00 87.50 86 MET A CA 1
ATOM 678 C C . MET A 1 86 ? 8.120 -1.055 -1.312 1.00 87.50 86 MET A C 1
ATOM 680 O O . MET A 1 86 ? 9.216 -0.498 -1.229 1.00 87.50 86 MET A O 1
ATOM 684 N N . ARG A 1 87 ? 7.980 -2.295 -1.771 1.00 90.50 87 ARG A N 1
ATOM 685 C CA . ARG A 1 87 ? 9.034 -3.018 -2.477 1.00 90.50 87 ARG A CA 1
ATOM 686 C C . ARG A 1 87 ? 9.135 -2.485 -3.914 1.00 90.50 87 ARG A C 1
ATOM 688 O O . ARG A 1 87 ? 8.175 -1.897 -4.411 1.00 90.50 87 ARG A O 1
ATOM 695 N N . PRO A 1 88 ? 10.282 -2.663 -4.581 1.00 90.56 88 PRO A N 1
ATOM 696 C CA . PRO A 1 88 ? 10.375 -2.353 -5.999 1.00 90.56 88 PRO A CA 1
ATOM 697 C C . PRO A 1 88 ? 9.481 -3.292 -6.825 1.00 90.56 88 PRO A C 1
ATOM 699 O O . PRO A 1 88 ? 9.315 -4.459 -6.463 1.00 90.56 88 PRO A O 1
ATOM 702 N N . PHE A 1 89 ? 8.945 -2.805 -7.944 1.00 90.00 89 PHE A N 1
ATOM 703 C CA . PHE A 1 89 ? 8.050 -3.568 -8.825 1.00 90.00 89 PHE A CA 1
ATOM 704 C C . PHE A 1 89 ? 8.241 -3.194 -10.300 1.00 90.00 89 PHE A C 1
ATOM 706 O O . PHE A 1 89 ? 8.729 -2.112 -10.607 1.00 90.00 89 PHE A O 1
ATOM 713 N N . GLU A 1 90 ? 7.900 -4.095 -11.225 1.00 90.06 90 GLU A N 1
ATOM 714 C CA . GLU A 1 90 ? 8.129 -3.877 -12.665 1.00 90.06 90 GLU A CA 1
ATOM 715 C C . GLU A 1 90 ? 6.940 -3.197 -13.351 1.00 90.06 90 GLU A C 1
ATOM 717 O O . GLU A 1 90 ? 7.058 -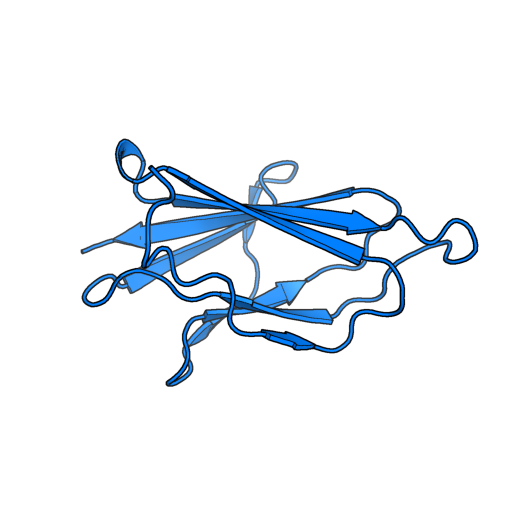2.061 -13.796 1.00 90.06 90 GLU A O 1
ATOM 722 N N . VAL A 1 91 ? 5.795 -3.886 -13.421 1.00 87.75 91 VAL A N 1
ATOM 723 C CA . VAL A 1 91 ? 4.594 -3.422 -14.147 1.00 87.75 91 VAL A CA 1
ATOM 724 C C . VAL A 1 91 ? 3.437 -3.161 -13.195 1.00 87.75 91 VAL A C 1
ATOM 726 O O . VAL A 1 91 ? 2.762 -2.140 -13.292 1.00 87.75 91 VAL A O 1
ATOM 729 N N . HIS A 1 92 ? 3.194 -4.094 -12.276 1.00 91.25 92 HIS A N 1
ATOM 730 C CA . HIS A 1 92 ? 2.073 -4.040 -11.350 1.00 91.25 92 HIS A CA 1
ATOM 731 C C . HIS A 1 92 ? 2.486 -4.585 -9.986 1.00 91.25 92 HIS A C 1
ATOM 733 O O . HIS A 1 92 ? 3.160 -5.612 -9.915 1.00 91.25 92 HIS A O 1
ATOM 739 N N . ASP A 1 93 ? 2.058 -3.915 -8.921 1.00 92.25 93 ASP A N 1
ATOM 740 C CA . ASP A 1 93 ? 2.078 -4.461 -7.565 1.00 92.25 93 ASP A CA 1
ATOM 741 C C . ASP A 1 93 ? 0.780 -4.111 -6.832 1.00 92.25 93 ASP A C 1
ATOM 743 O O . ASP A 1 93 ? 0.001 -3.236 -7.238 1.00 92.25 93 ASP A O 1
ATOM 747 N N . MET A 1 94 ? 0.515 -4.833 -5.750 1.00 92.56 94 MET A N 1
ATOM 748 C CA . MET A 1 94 ? -0.684 -4.642 -4.954 1.00 92.56 94 MET A CA 1
ATOM 749 C C . MET A 1 94 ? -0.391 -4.765 -3.472 1.00 92.56 94 MET A C 1
ATOM 751 O O . MET A 1 94 ? 0.271 -5.694 -3.025 1.00 92.56 94 MET A O 1
ATOM 755 N N . LEU A 1 95 ? -0.986 -3.868 -2.699 1.00 92.12 95 LEU A N 1
ATOM 756 C CA . LEU A 1 95 ? -0.920 -3.893 -1.251 1.00 92.12 95 LEU A CA 1
ATOM 757 C C . LEU A 1 95 ? -2.325 -3.829 -0.659 1.00 92.12 95 LEU A C 1
ATOM 759 O O . LEU A 1 95 ? -3.208 -3.148 -1.176 1.00 92.12 95 LEU A O 1
ATOM 763 N N . VAL A 1 96 ? -2.542 -4.552 0.431 1.00 92.06 96 VAL A N 1
ATOM 764 C CA . VAL A 1 96 ? -3.791 -4.520 1.187 1.00 92.06 96 VAL A CA 1
ATOM 765 C C . VAL A 1 96 ? -3.528 -3.889 2.542 1.00 92.06 96 VAL A C 1
ATOM 767 O O . VAL A 1 96 ? -2.599 -4.279 3.242 1.00 92.06 96 VAL A O 1
ATOM 770 N N . ILE A 1 97 ? -4.364 -2.925 2.913 1.00 90.38 97 ILE A N 1
ATOM 771 C CA . ILE A 1 97 ? -4.364 -2.280 4.226 1.00 90.38 97 ILE A CA 1
ATOM 772 C C . ILE A 1 97 ? -5.639 -2.713 4.933 1.00 90.38 97 ILE A C 1
ATOM 774 O O . ILE A 1 97 ? -6.732 -2.428 4.447 1.00 90.38 97 ILE A O 1
ATOM 778 N N . GLU A 1 98 ? -5.505 -3.391 6.064 1.00 91.44 98 GLU A N 1
ATOM 779 C CA . GLU A 1 98 ? -6.614 -3.774 6.938 1.00 91.44 98 GLU A CA 1
ATOM 780 C C . GLU A 1 98 ? -6.667 -2.851 8.155 1.00 91.44 98 GLU A C 1
ATOM 782 O O . GLU A 1 98 ? -5.631 -2.442 8.689 1.00 91.44 98 GLU A O 1
ATOM 787 N N . TRP A 1 99 ? -7.875 -2.561 8.629 1.00 88.06 99 TRP A N 1
ATOM 788 C CA . TRP A 1 99 ? -8.095 -1.758 9.826 1.00 88.06 99 TRP A CA 1
ATOM 789 C C . TRP A 1 99 ? -9.080 -2.396 10.803 1.00 88.06 99 TRP A C 1
ATOM 791 O O . TRP A 1 99 ? -9.891 -3.260 10.463 1.00 88.06 99 TRP A O 1
ATOM 801 N N . GLU A 1 100 ? -8.998 -1.942 12.044 1.00 86.56 100 GLU A N 1
ATOM 802 C CA . GLU A 1 100 ? -9.883 -2.286 13.149 1.00 86.56 100 GLU A CA 1
ATOM 803 C C . GLU A 1 100 ? -10.442 -1.023 13.816 1.00 86.56 100 GLU A C 1
ATOM 805 O O . GLU A 1 100 ? -9.929 0.076 13.602 1.00 86.56 100 GLU A O 1
ATOM 810 N N . ASN A 1 101 ? -11.524 -1.192 14.579 1.00 72.56 101 ASN A N 1
ATOM 811 C CA . ASN A 1 101 ? -12.183 -0.112 15.317 1.00 72.56 101 ASN A CA 1
ATOM 812 C C . ASN A 1 101 ? -11.655 -0.074 16.751 1.00 72.56 101 ASN A C 1
ATOM 814 O O . ASN A 1 101 ? -11.535 -1.178 17.328 1.00 72.56 101 ASN A O 1
#

Sequence (101 aa):
MANKNAELPDRLTNVSGEEELTLRKQPDFKRMMVHLLNYDVNLKQVPAGTITVNFPEGNKVKRAYYPDTDTEVKTSVSDKGIEIIMRPFEVHDMLVIEWEN

Secondary structure (DSSP, 8-state):
---TT----SEEES--SSEEEEEEEEGGGTEEEEEEEE--TT-S-BPP-EEEE---TT-EEEEEEETTTTEE--EEEETTEEEEEPPPBSSEEEEEEEEE-

pLDDT: mean 78.42, std 16.14, range [31.23, 95.0]

Foldseek 3Di:
DDDDPPDFQPDWPQWDDPKDWDWDDDVVQQKIKIKIFDPPPVDQKTAWGKTFGADDPPKDWPFKAFPVVRHTFDWDQDPRHIITTDHMGGGMGMMMIHIDD